Protein AF-A0A9X5C3S1-F1 (afdb_monomer_lite)

Foldseek 3Di:
DDDDDCPPDDPVNVLVVLVVVLVVVQVVCVVVVHDHDDDDPVCSVVVVVVVVVVVVVVVCCVVVDCPDPVSVVVVVVVVCCVVVVDPPVVVVVVCVVPPD

InterPro domains:
  IPR006479 Holin [PF04688] (13-72)
  IPR006479 Holin [TIGR01592] (17-77)

Organism: NCBI:txid2044587

Secondary structure (DSSP, 8-state):
------TT--HHHHHHHHHHHHHHHHHHHHHTTPPPPP--TTTHHHHHHHHHHHHHHHHHHHHHSTTSHHHHHHHHHHHHHHTTSS-HHHHHHHHHHH--

Structure (mmCIF, N/CA/C/O backbone):
data_AF-A0A9X5C3S1-F1
#
_entry.id   AF-A0A9X5C3S1-F1
#
loop_
_atom_site.group_PDB
_atom_site.id
_atom_site.type_symbol
_atom_site.label_atom_id
_atom_site.label_alt_id
_atom_site.label_comp_id
_atom_site.label_asym_id
_atom_site.label_entity_id
_atom_site.label_seq_id
_atom_site.pdbx_PDB_ins_code
_atom_site.Cartn_x
_atom_site.Cartn_y
_atom_site.Cartn_z
_atom_site.occupancy
_atom_site.B_iso_or_equiv
_atom_site.auth_seq_id
_atom_site.auth_comp_id
_atom_site.auth_asym_id
_atom_site.auth_atom_id
_atom_site.pdbx_PDB_model_num
ATOM 1 N N . MET A 1 1 ? 0.215 20.273 5.787 1.00 38.12 1 MET A N 1
ATOM 2 C CA . MET A 1 1 ? 0.507 19.563 4.521 1.00 38.12 1 MET A CA 1
ATOM 3 C C . MET A 1 1 ? 0.826 20.611 3.468 1.00 38.12 1 MET A C 1
ATOM 5 O O . MET A 1 1 ? -0.064 21.376 3.114 1.00 38.12 1 MET A O 1
ATOM 9 N N . ASN A 1 2 ? 2.091 20.719 3.049 1.00 39.31 2 ASN A N 1
ATOM 10 C CA . ASN A 1 2 ? 2.492 21.673 2.013 1.00 39.31 2 ASN A CA 1
ATOM 11 C C . ASN A 1 2 ? 1.830 21.289 0.686 1.00 39.31 2 ASN A C 1
ATOM 13 O O . ASN A 1 2 ? 1.947 20.150 0.237 1.00 39.31 2 ASN A O 1
ATOM 17 N N . LYS A 1 3 ? 1.097 22.231 0.087 1.00 48.25 3 LYS A N 1
ATOM 18 C CA . LYS A 1 3 ? 0.465 22.049 -1.220 1.00 48.25 3 LYS A CA 1
ATOM 19 C C . LYS A 1 3 ? 1.558 22.129 -2.283 1.00 48.25 3 LYS A C 1
ATOM 21 O O . LYS A 1 3 ? 2.117 23.200 -2.502 1.00 48.25 3 LYS A O 1
ATOM 26 N N . ILE A 1 4 ? 1.881 20.998 -2.904 1.00 62.34 4 ILE A N 1
ATOM 27 C CA . ILE A 1 4 ? 2.815 20.953 -4.032 1.00 62.34 4 ILE A CA 1
ATOM 28 C C . ILE A 1 4 ? 2.185 21.754 -5.178 1.00 62.34 4 ILE A C 1
ATOM 30 O O . ILE A 1 4 ? 1.064 21.469 -5.599 1.00 62.34 4 ILE A O 1
ATOM 34 N N . ASN A 1 5 ? 2.873 22.800 -5.634 1.00 61.34 5 ASN A N 1
ATOM 35 C CA . ASN A 1 5 ? 2.396 23.674 -6.699 1.00 61.34 5 ASN A CA 1
ATOM 36 C C . ASN A 1 5 ? 2.852 23.107 -8.049 1.00 61.34 5 ASN A C 1
ATOM 38 O O . ASN A 1 5 ? 4.038 23.126 -8.356 1.00 61.34 5 ASN A O 1
ATOM 42 N N . LEU A 1 6 ? 1.911 22.562 -8.823 1.00 65.25 6 LEU A N 1
ATOM 43 C CA . LEU A 1 6 ? 2.178 21.863 -10.088 1.00 65.25 6 LEU A CA 1
ATOM 44 C C . LEU A 1 6 ? 2.024 22.775 -11.323 1.00 65.25 6 LEU A C 1
ATOM 46 O O . LEU A 1 6 ? 2.067 22.294 -12.455 1.00 65.25 6 LEU A O 1
ATOM 50 N N . LYS A 1 7 ? 1.810 24.088 -11.141 1.00 48.22 7 LYS A N 1
ATOM 51 C CA . LYS A 1 7 ? 1.718 25.024 -12.272 1.00 48.22 7 LYS A CA 1
ATOM 52 C C . LYS A 1 7 ? 3.085 25.163 -12.950 1.00 48.22 7 LYS A C 1
ATOM 54 O O . LYS A 1 7 ? 4.034 25.610 -12.318 1.00 48.22 7 LYS A O 1
ATOM 59 N N . GLY A 1 8 ? 3.150 24.833 -14.242 1.00 62.88 8 GLY A N 1
ATOM 60 C CA . GLY A 1 8 ? 4.349 24.991 -15.078 1.00 62.88 8 GLY A CA 1
ATOM 61 C C . GLY A 1 8 ? 5.187 23.725 -15.270 1.00 62.88 8 GLY A C 1
ATOM 62 O O . GLY A 1 8 ? 6.252 23.799 -15.873 1.00 62.88 8 GLY A O 1
ATOM 63 N N . ILE A 1 9 ? 4.725 22.567 -14.788 1.00 68.50 9 ILE A N 1
ATOM 64 C CA . ILE A 1 9 ? 5.376 21.286 -15.073 1.00 68.50 9 ILE A CA 1
ATOM 65 C C . ILE A 1 9 ? 5.200 20.943 -16.560 1.00 68.50 9 ILE A C 1
ATOM 67 O O . ILE A 1 9 ? 4.075 20.805 -17.042 1.00 68.50 9 ILE A O 1
ATOM 71 N N . THR A 1 10 ? 6.316 20.814 -17.279 1.00 74.62 10 THR A N 1
ATOM 72 C CA . THR A 1 10 ? 6.345 20.366 -18.676 1.00 74.62 10 THR A CA 1
ATOM 73 C C . THR A 1 10 ? 6.269 18.844 -18.751 1.00 74.62 10 THR A C 1
ATOM 75 O O . THR A 1 10 ? 6.713 18.141 -17.839 1.00 74.62 10 THR A O 1
ATOM 78 N N . SER A 1 11 ? 5.733 18.313 -19.852 1.00 67.44 11 SER A N 1
ATOM 79 C CA . SER A 1 1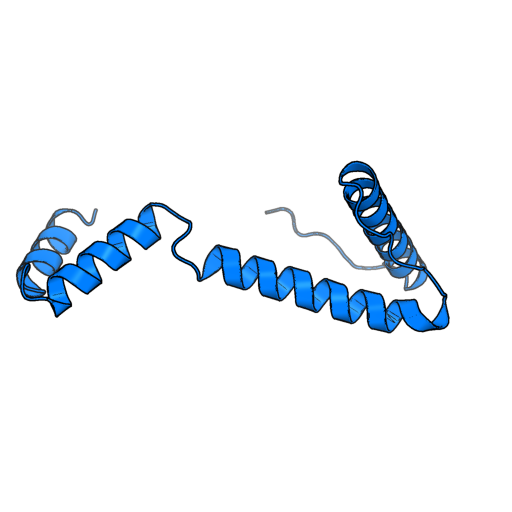1 ? 5.651 16.863 -20.074 1.00 67.44 11 SER A CA 1
ATOM 80 C C . SER A 1 11 ? 7.026 16.189 -20.014 1.00 67.44 11 SER A C 1
ATOM 82 O O . SER A 1 11 ? 7.145 15.096 -19.477 1.00 67.44 11 SER A O 1
ATOM 84 N N . GLU A 1 12 ? 8.078 16.870 -20.472 1.00 71.38 12 GLU A N 1
ATOM 85 C CA . GLU A 1 12 ? 9.464 16.391 -20.378 1.00 71.38 12 GLU A CA 1
ATOM 86 C C . GLU A 1 12 ? 9.942 16.248 -18.930 1.00 71.38 12 GLU A C 1
ATOM 88 O O . GLU A 1 12 ? 10.585 15.256 -18.593 1.00 71.38 12 GLU A O 1
ATOM 93 N N . ALA A 1 13 ? 9.591 17.192 -18.051 1.00 73.94 13 ALA A N 1
ATOM 94 C CA . ALA A 1 13 ? 9.957 17.116 -16.640 1.00 73.94 13 ALA A CA 1
ATOM 95 C C . ALA A 1 13 ? 9.268 15.931 -15.945 1.00 73.94 13 ALA A C 1
ATOM 97 O O . ALA A 1 13 ? 9.898 15.225 -15.159 1.00 73.94 13 ALA A O 1
ATOM 98 N N . VAL A 1 14 ? 7.996 15.672 -16.270 1.00 71.56 14 VAL A N 1
ATOM 99 C CA . VAL A 1 14 ? 7.265 14.502 -15.750 1.00 71.56 14 VAL A CA 1
ATOM 100 C C . VAL A 1 14 ? 7.899 13.208 -16.244 1.00 71.56 14 VAL A C 1
ATOM 102 O O . VAL A 1 14 ? 8.156 12.316 -15.435 1.00 71.56 14 VAL A O 1
ATOM 105 N N . SER A 1 15 ? 8.196 13.117 -17.541 1.00 69.44 15 SER A N 1
ATOM 106 C CA . SER A 1 15 ? 8.840 11.942 -18.132 1.00 69.44 15 SER A CA 1
ATOM 107 C C . SER A 1 15 ? 10.222 11.686 -17.529 1.00 69.44 15 SER A C 1
ATOM 109 O O . SER A 1 15 ? 10.522 10.553 -17.164 1.00 69.44 15 SER A O 1
ATOM 111 N N . GLY A 1 16 ? 11.039 12.725 -17.329 1.00 71.88 16 GLY A N 1
ATOM 112 C CA . GLY A 1 16 ? 12.359 12.599 -16.705 1.00 71.88 16 GLY A CA 1
ATOM 113 C C . GLY A 1 16 ? 12.295 12.128 -15.248 1.00 71.88 16 GLY A C 1
ATOM 114 O O . GLY A 1 16 ? 13.041 11.231 -14.853 1.00 71.88 16 GLY A O 1
ATOM 115 N N . ILE A 1 17 ? 11.360 12.669 -14.459 1.00 72.50 17 ILE A N 1
ATOM 116 C CA . ILE A 1 17 ? 11.114 12.220 -13.077 1.00 72.50 17 ILE A CA 1
ATOM 117 C C . ILE A 1 17 ? 10.638 10.763 -13.060 1.00 72.50 17 ILE A C 1
ATOM 119 O O . ILE A 1 17 ? 11.041 9.987 -12.192 1.00 72.50 17 ILE A O 1
ATOM 123 N N . PHE A 1 18 ? 9.809 10.376 -14.027 1.00 72.56 18 PHE A N 1
ATOM 124 C CA . PHE A 1 18 ? 9.317 9.013 -14.139 1.00 72.56 18 PHE A CA 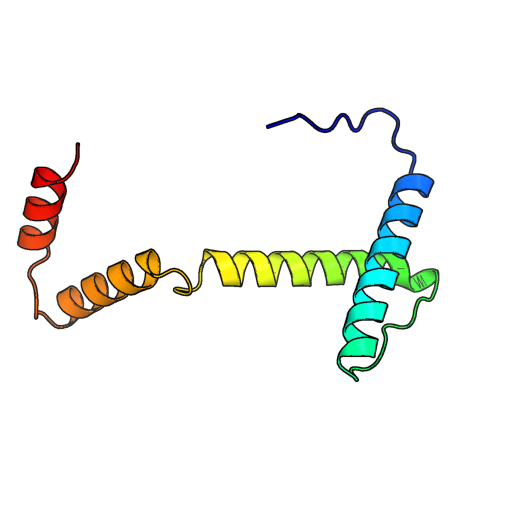1
ATOM 125 C C . PHE A 1 18 ? 10.433 8.017 -14.497 1.00 72.56 18 PHE A C 1
ATOM 127 O O . PHE A 1 18 ? 10.566 6.986 -13.838 1.00 72.56 18 PHE A O 1
ATOM 134 N N . ILE A 1 19 ? 11.287 8.347 -15.470 1.00 73.75 19 ILE A N 1
ATOM 135 C CA . ILE A 1 19 ? 12.461 7.537 -15.842 1.00 73.75 19 ILE A CA 1
ATOM 136 C C . ILE A 1 19 ? 13.399 7.368 -14.640 1.00 73.75 19 ILE A C 1
ATOM 138 O O . ILE A 1 19 ? 13.840 6.255 -14.349 1.00 73.75 19 ILE A O 1
ATOM 142 N N . LEU A 1 20 ? 13.656 8.448 -13.893 1.00 69.38 20 LEU A N 1
ATOM 143 C CA . LEU A 1 20 ? 14.476 8.404 -12.680 1.00 69.38 20 LEU A CA 1
ATOM 144 C C . LEU A 1 20 ? 13.880 7.466 -11.621 1.00 69.38 20 LEU A C 1
ATOM 146 O O . LEU A 1 20 ? 14.603 6.702 -10.983 1.00 69.38 20 LEU A O 1
ATOM 150 N N . PHE A 1 21 ? 12.560 7.489 -11.448 1.00 75.12 21 PHE A N 1
ATOM 151 C CA . PHE A 1 21 ? 11.875 6.610 -10.507 1.00 75.12 21 PHE A CA 1
ATOM 152 C C . PHE A 1 21 ? 11.989 5.128 -10.896 1.00 75.12 21 PHE A C 1
ATOM 154 O O . PHE A 1 21 ? 12.297 4.292 -10.043 1.00 75.12 21 PHE A O 1
ATOM 161 N N . VAL A 1 22 ? 11.823 4.801 -12.181 1.00 72.94 22 VAL A N 1
ATOM 162 C CA . VAL A 1 22 ? 12.020 3.433 -12.696 1.00 72.94 22 VAL A CA 1
ATOM 163 C C . VAL A 1 22 ? 13.471 2.982 -12.515 1.00 72.94 22 VAL A C 1
ATOM 165 O O . VAL A 1 22 ? 13.712 1.859 -12.074 1.00 72.94 22 VAL A O 1
ATOM 168 N N . ALA A 1 23 ? 14.444 3.862 -12.769 1.00 73.00 23 ALA A N 1
ATOM 169 C CA . ALA A 1 23 ? 15.860 3.566 -12.560 1.00 73.00 23 ALA A CA 1
ATOM 170 C C . ALA A 1 23 ? 16.181 3.236 -11.089 1.00 73.00 23 ALA A C 1
ATOM 172 O O . ALA A 1 23 ? 16.934 2.300 -10.818 1.00 73.00 23 ALA A O 1
ATOM 173 N N . LEU A 1 24 ? 15.569 3.943 -10.133 1.00 68.94 24 LEU A N 1
ATOM 174 C CA . LEU A 1 24 ? 15.722 3.658 -8.701 1.00 68.94 24 LEU A CA 1
ATOM 175 C C . LEU A 1 24 ? 15.108 2.308 -8.302 1.00 68.94 24 LEU A C 1
ATOM 177 O O . LEU A 1 24 ? 15.703 1.573 -7.514 1.00 68.94 24 LEU A O 1
ATOM 181 N N . ILE A 1 25 ? 13.954 1.942 -8.867 1.00 76.06 25 ILE A N 1
ATOM 182 C CA . ILE A 1 25 ? 13.354 0.614 -8.655 1.00 76.06 25 ILE A CA 1
ATOM 183 C C . ILE A 1 25 ? 14.254 -0.475 -9.236 1.00 76.06 25 ILE A C 1
ATOM 185 O O . ILE A 1 25 ? 14.522 -1.469 -8.564 1.00 76.06 25 ILE A O 1
ATOM 189 N N . ASN A 1 26 ? 14.786 -0.261 -10.437 1.00 76.62 26 ASN A N 1
ATOM 190 C CA . ASN A 1 26 ? 15.755 -1.160 -11.051 1.00 76.62 26 ASN A CA 1
ATOM 191 C C . ASN A 1 26 ? 17.028 -1.301 -10.204 1.00 76.62 26 ASN A C 1
ATOM 193 O O . ASN A 1 26 ? 17.572 -2.399 -10.131 1.00 76.62 26 ASN A O 1
ATOM 197 N N . ALA A 1 27 ? 17.488 -0.242 -9.533 1.00 66.44 27 ALA A N 1
ATOM 198 C CA . ALA A 1 27 ? 18.611 -0.322 -8.598 1.00 66.44 27 ALA A CA 1
ATOM 199 C C . ALA A 1 27 ? 18.275 -1.193 -7.374 1.00 66.44 27 ALA A C 1
ATOM 201 O O . ALA A 1 27 ? 19.077 -2.039 -6.983 1.00 66.44 27 ALA A O 1
ATOM 202 N N . MET A 1 28 ? 17.069 -1.060 -6.813 1.00 62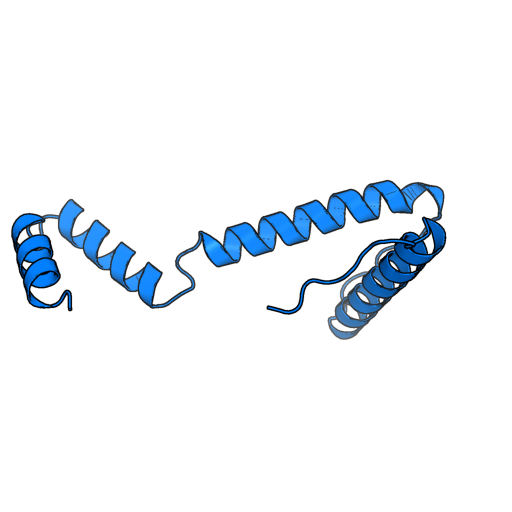.09 28 MET A N 1
ATOM 203 C CA . MET A 1 28 ? 16.618 -1.923 -5.714 1.00 62.09 28 MET A CA 1
ATOM 204 C C . MET A 1 28 ? 16.474 -3.388 -6.146 1.00 62.09 28 MET A C 1
ATOM 206 O O . MET A 1 28 ? 16.929 -4.278 -5.435 1.00 62.09 28 MET A O 1
ATOM 210 N N . LEU A 1 29 ? 15.876 -3.655 -7.310 1.00 68.88 29 LEU A N 1
ATOM 211 C CA . LEU A 1 29 ? 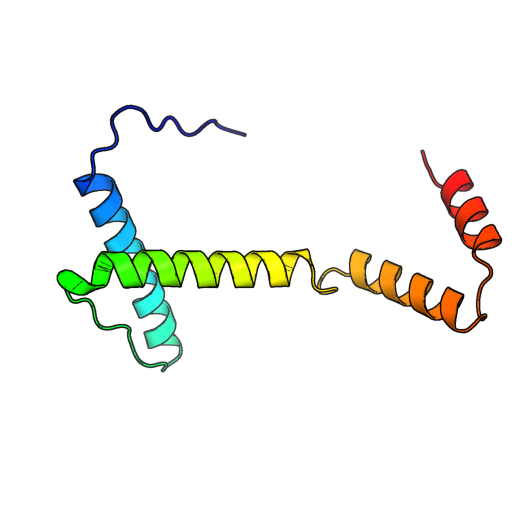15.723 -5.014 -7.840 1.00 68.88 29 LEU A CA 1
ATOM 212 C C . LEU A 1 29 ? 17.083 -5.668 -8.118 1.00 68.88 29 LEU A C 1
ATOM 214 O O . LEU A 1 29 ? 17.276 -6.824 -7.746 1.00 68.88 29 LEU A O 1
ATOM 218 N N . GLN A 1 30 ? 18.047 -4.914 -8.659 1.00 66.88 30 GLN A N 1
ATOM 219 C CA . GLN A 1 30 ? 19.433 -5.368 -8.829 1.00 66.88 30 GLN A CA 1
ATOM 220 C C . GLN A 1 30 ? 20.086 -5.732 -7.495 1.00 66.88 30 GLN A C 1
ATOM 222 O O . GLN A 1 30 ? 20.706 -6.788 -7.389 1.00 66.88 30 GLN A O 1
ATOM 227 N N . MET A 1 31 ? 19.908 -4.904 -6.460 1.00 53.28 31 MET A N 1
ATOM 228 C CA . MET A 1 31 ? 20.409 -5.205 -5.113 1.00 53.28 31 MET A CA 1
ATOM 229 C C . MET A 1 31 ? 19.772 -6.468 -4.514 1.00 53.28 31 MET A C 1
ATOM 231 O O . MET A 1 31 ? 20.398 -7.140 -3.699 1.00 53.28 31 MET A O 1
ATOM 235 N N . LEU A 1 32 ? 18.548 -6.802 -4.927 1.00 66.56 32 LEU A N 1
ATOM 236 C CA . LEU A 1 32 ? 17.818 -8.001 -4.512 1.00 66.56 32 LEU A CA 1
ATOM 237 C C . LEU A 1 32 ? 18.063 -9.220 -5.425 1.00 66.56 32 LEU A C 1
ATOM 239 O O . LEU A 1 32 ? 17.503 -10.283 -5.166 1.00 66.56 32 LEU A O 1
ATOM 243 N N . GLY A 1 33 ? 18.883 -9.091 -6.477 1.00 57.56 33 GLY A N 1
ATOM 244 C CA . GLY A 1 33 ? 19.163 -10.166 -7.438 1.00 57.56 33 GLY A CA 1
ATOM 245 C C . GLY A 1 33 ? 17.986 -10.518 -8.358 1.00 57.56 33 GLY A C 1
ATOM 246 O O . GLY A 1 33 ? 17.945 -11.613 -8.915 1.00 57.56 33 GLY A O 1
ATOM 247 N N . ILE A 1 34 ? 17.013 -9.614 -8.498 1.00 62.31 34 ILE A N 1
ATOM 248 C CA . ILE A 1 34 ? 15.804 -9.788 -9.310 1.00 62.31 34 ILE A CA 1
ATOM 249 C C . ILE A 1 34 ? 16.030 -9.141 -10.686 1.00 62.31 34 ILE A C 1
ATOM 251 O O . ILE A 1 34 ? 16.656 -8.086 -10.784 1.00 62.31 34 ILE A O 1
ATOM 255 N N . ASN A 1 35 ? 15.515 -9.766 -11.752 1.00 63.38 35 ASN A N 1
ATOM 256 C CA . ASN A 1 35 ? 15.652 -9.263 -13.123 1.00 63.38 35 ASN A CA 1
ATOM 257 C C . ASN A 1 35 ? 15.146 -7.818 -13.275 1.00 63.38 35 ASN A C 1
ATOM 259 O O . ASN A 1 35 ? 14.106 -7.431 -12.741 1.00 63.38 35 ASN A O 1
ATOM 263 N N . ILE A 1 36 ? 15.915 -7.046 -14.037 1.00 63.59 36 ILE A N 1
ATOM 264 C CA . ILE A 1 36 ? 15.788 -5.602 -14.227 1.00 63.59 36 ILE A CA 1
ATOM 265 C C . ILE A 1 36 ? 14.731 -5.318 -15.300 1.00 63.59 36 ILE A C 1
ATOM 267 O O . ILE A 1 36 ? 14.655 -6.046 -16.290 1.00 63.59 36 ILE A O 1
ATOM 271 N N . LEU A 1 37 ? 13.936 -4.259 -15.134 1.00 66.38 37 LEU A N 1
ATOM 272 C CA . LEU A 1 37 ? 12.958 -3.853 -16.145 1.00 66.38 37 LEU A CA 1
ATOM 273 C C . LEU A 1 37 ? 13.676 -3.238 -17.365 1.00 66.38 37 LEU A C 1
ATOM 275 O O . LEU A 1 37 ? 14.452 -2.294 -17.167 1.00 66.38 37 LEU A O 1
ATOM 279 N N . PRO A 1 38 ? 13.424 -3.719 -18.599 1.00 60.28 38 PRO A N 1
ATOM 280 C CA . PRO A 1 38 ? 13.920 -3.080 -19.815 1.00 60.28 38 PRO A CA 1
ATOM 281 C C . PRO A 1 38 ? 13.204 -1.738 -20.034 1.00 60.28 38 PRO A C 1
ATOM 283 O O . PRO A 1 38 ? 12.004 -1.622 -19.796 1.00 60.28 38 PRO A O 1
ATOM 286 N N . ILE A 1 39 ? 13.948 -0.708 -20.445 1.00 60.03 39 ILE A N 1
ATOM 287 C CA . ILE A 1 39 ? 13.411 0.629 -20.733 1.00 60.03 39 ILE A CA 1
ATOM 288 C C . ILE A 1 39 ? 13.540 0.863 -22.242 1.00 60.03 39 ILE A C 1
ATOM 290 O O . ILE A 1 39 ? 14.607 1.248 -22.711 1.00 60.03 39 ILE A O 1
ATOM 294 N N . GLU A 1 40 ? 12.467 0.608 -22.993 1.00 59.41 40 GLU A N 1
ATOM 295 C CA . GLU A 1 40 ? 12.310 1.045 -24.387 1.00 59.41 40 GLU A CA 1
A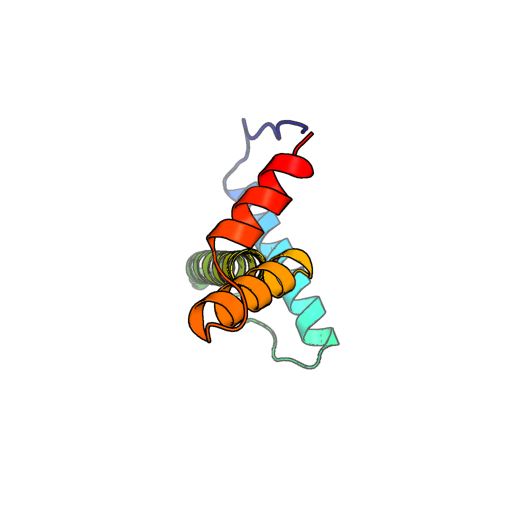TOM 296 C C . GLU A 1 40 ? 11.305 2.208 -24.463 1.00 59.41 40 GLU A C 1
ATOM 298 O O . GLU A 1 40 ? 10.260 2.183 -23.808 1.00 59.41 40 GLU A O 1
ATOM 303 N N . ASP A 1 41 ? 11.600 3.233 -25.274 1.00 55.88 41 ASP A N 1
ATOM 304 C CA . ASP A 1 41 ? 10.831 4.491 -25.333 1.00 55.88 41 ASP A CA 1
ATOM 305 C C . ASP A 1 41 ? 9.348 4.303 -25.707 1.00 55.88 41 ASP A C 1
ATOM 307 O O . ASP A 1 41 ? 8.481 5.047 -25.242 1.00 55.88 41 ASP A O 1
ATOM 311 N N . ALA A 1 42 ? 9.032 3.277 -26.505 1.00 59.56 42 ALA A N 1
ATOM 312 C CA . ALA A 1 42 ? 7.661 2.945 -26.895 1.00 59.56 42 ALA A CA 1
ATOM 313 C C . ALA A 1 42 ? 6.838 2.329 -25.746 1.00 59.56 42 ALA A C 1
ATOM 315 O O . ALA A 1 42 ? 5.607 2.387 -25.759 1.00 59.56 42 ALA A O 1
ATOM 316 N N . GLU A 1 43 ? 7.500 1.779 -24.728 1.00 59.69 43 GLU A N 1
ATOM 317 C CA . GLU A 1 43 ? 6.861 1.059 -23.625 1.00 59.69 43 GLU A CA 1
ATOM 318 C C . GLU A 1 43 ? 6.702 1.915 -22.365 1.00 59.69 43 GLU A C 1
ATOM 320 O O . GLU A 1 43 ? 6.002 1.513 -21.434 1.00 59.69 43 GLU A O 1
ATOM 325 N N . ILE A 1 44 ? 7.270 3.127 -22.335 1.00 63.28 44 ILE A N 1
ATOM 326 C CA . ILE A 1 44 ? 7.255 4.002 -21.152 1.00 63.28 44 ILE A CA 1
ATOM 327 C C . ILE A 1 44 ? 5.826 4.218 -20.643 1.00 63.28 44 ILE A C 1
ATOM 329 O O . ILE A 1 44 ? 5.579 4.079 -19.450 1.00 63.28 44 ILE A O 1
ATOM 333 N N . SER A 1 45 ? 4.853 4.488 -21.519 1.00 57.78 45 SER A N 1
ATOM 334 C CA . SER A 1 45 ? 3.454 4.696 -21.103 1.00 57.78 45 SER A CA 1
ATOM 335 C C . SER A 1 45 ? 2.826 3.448 -20.458 1.00 57.78 45 SER A C 1
ATOM 337 O O . SER A 1 45 ? 2.099 3.549 -19.461 1.00 57.78 45 SER A O 1
ATOM 339 N N . ALA A 1 46 ? 3.145 2.261 -20.983 1.00 64.81 46 ALA A N 1
ATOM 340 C CA . ALA A 1 46 ? 2.687 0.989 -20.433 1.00 64.81 46 ALA A CA 1
ATOM 341 C C . ALA A 1 46 ? 3.365 0.688 -19.088 1.00 64.81 46 ALA A C 1
ATOM 343 O O . ALA A 1 46 ? 2.696 0.262 -18.141 1.00 64.81 46 ALA A O 1
ATOM 344 N N . ILE A 1 47 ? 4.659 0.995 -18.965 1.00 64.94 47 ILE A N 1
ATOM 345 C CA . ILE A 1 47 ? 5.420 0.882 -17.718 1.00 64.94 47 ILE A CA 1
ATOM 346 C C . ILE A 1 47 ? 4.842 1.832 -16.663 1.00 64.94 47 ILE A C 1
ATOM 348 O O . ILE A 1 47 ? 4.536 1.374 -15.566 1.00 64.94 47 ILE A O 1
ATOM 352 N N . VAL A 1 48 ? 4.585 3.108 -16.985 1.00 62.97 48 VAL A N 1
ATOM 353 C CA . VAL A 1 48 ? 3.923 4.081 -16.084 1.00 62.97 48 VAL A CA 1
ATOM 354 C C . VAL A 1 48 ? 2.601 3.550 -15.566 1.00 62.97 48 VAL A C 1
ATOM 356 O O . VAL A 1 48 ? 2.364 3.541 -14.356 1.00 62.97 48 VAL A O 1
ATOM 359 N N . SER A 1 49 ? 1.751 3.087 -16.475 1.00 66.50 49 SER A N 1
ATOM 360 C CA . SER A 1 49 ? 0.417 2.597 -16.137 1.00 66.50 49 SER A CA 1
ATOM 361 C C . SER A 1 49 ? 0.492 1.360 -15.242 1.00 66.50 49 SER A C 1
ATOM 363 O O . SER A 1 49 ? -0.214 1.273 -14.237 1.00 66.50 49 SER A O 1
ATOM 365 N N . THR A 1 50 ? 1.401 0.435 -15.552 1.00 65.94 50 THR A N 1
ATOM 366 C CA . THR A 1 50 ? 1.629 -0.782 -14.762 1.00 65.94 50 THR A CA 1
ATOM 367 C C . THR A 1 50 ? 2.175 -0.449 -13.381 1.00 65.94 50 THR A C 1
ATOM 369 O O . THR A 1 50 ? 1.726 -1.003 -12.382 1.00 65.94 50 THR A O 1
ATOM 372 N N . LEU A 1 51 ? 3.101 0.499 -13.292 1.00 68.81 51 LEU A N 1
ATOM 373 C CA . LEU A 1 51 ? 3.733 0.885 -12.039 1.00 68.81 51 LEU A CA 1
ATOM 374 C C . LEU A 1 51 ? 2.752 1.646 -11.137 1.00 68.81 51 LEU A C 1
ATOM 376 O O . LEU A 1 51 ? 2.688 1.386 -9.937 1.00 68.81 51 LEU A O 1
ATOM 380 N N . PHE A 1 52 ? 1.895 2.490 -11.719 1.00 71.88 52 PHE A N 1
ATOM 381 C CA . PHE A 1 52 ? 0.750 3.081 -1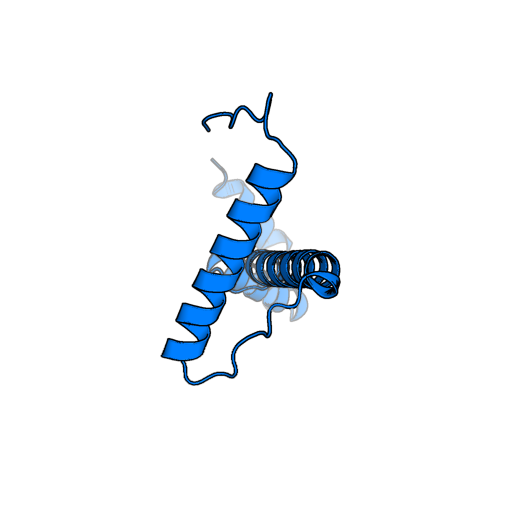1.026 1.00 71.88 52 PHE A CA 1
ATOM 382 C C . PHE A 1 52 ? -0.223 2.012 -10.509 1.00 71.88 52 PHE A C 1
ATOM 384 O O . PHE A 1 52 ? -0.684 2.096 -9.367 1.00 71.88 52 PHE A O 1
ATOM 391 N N . LEU A 1 53 ? -0.499 0.979 -11.309 1.00 72.38 53 LEU A N 1
ATOM 392 C CA . LEU A 1 53 ? -1.351 -0.140 -10.911 1.00 72.38 53 LEU A CA 1
ATOM 393 C C . LEU A 1 53 ? -0.738 -0.924 -9.740 1.00 72.38 53 LEU A C 1
ATOM 395 O O . LEU A 1 53 ? -1.426 -1.179 -8.754 1.00 72.38 53 LEU A O 1
ATOM 399 N N . VAL A 1 54 ? 0.557 -1.249 -9.811 1.00 71.44 54 VAL A N 1
ATOM 400 C CA . VAL A 1 54 ? 1.300 -1.955 -8.754 1.00 71.44 54 VAL A CA 1
ATOM 401 C C . VAL A 1 54 ? 1.320 -1.134 -7.469 1.00 71.44 54 VAL A C 1
ATOM 403 O O . VAL A 1 54 ? 0.994 -1.664 -6.409 1.00 71.44 54 VAL A O 1
ATOM 406 N N . LEU A 1 55 ? 1.630 0.162 -7.540 1.00 73.50 55 LEU A N 1
ATOM 407 C CA . LEU A 1 55 ? 1.622 1.040 -6.367 1.00 73.50 55 LEU A CA 1
ATOM 408 C C . LEU A 1 55 ? 0.225 1.161 -5.758 1.00 73.50 55 LEU A C 1
ATOM 410 O O . LEU A 1 55 ? 0.087 1.102 -4.539 1.00 73.50 55 LEU A O 1
ATOM 414 N N . THR A 1 56 ? -0.815 1.272 -6.585 1.00 73.25 56 THR A N 1
ATOM 415 C CA . THR A 1 56 ? -2.207 1.315 -6.118 1.00 73.25 56 THR A CA 1
ATOM 416 C C . THR A 1 56 ? -2.608 -0.009 -5.474 1.00 73.25 56 THR A C 1
ATOM 418 O O . THR A 1 56 ? -3.231 -0.011 -4.415 1.00 73.25 56 THR A O 1
ATOM 421 N N . ALA A 1 57 ? -2.212 -1.141 -6.056 1.00 69.81 57 ALA A N 1
ATOM 422 C CA . ALA A 1 57 ? -2.467 -2.465 -5.504 1.00 69.81 57 ALA A CA 1
ATOM 423 C C . ALA A 1 57 ? -1.728 -2.679 -4.175 1.00 69.81 57 ALA A C 1
ATOM 425 O O . ALA A 1 57 ? -2.332 -3.165 -3.219 1.00 69.81 57 ALA A O 1
ATOM 426 N N . LEU A 1 58 ? -0.459 -2.270 -4.075 1.00 70.44 58 LEU A N 1
ATOM 427 C CA . LEU A 1 58 ? 0.325 -2.320 -2.839 1.00 70.44 58 LEU A CA 1
ATOM 428 C C . LEU A 1 58 ? -0.252 -1.390 -1.771 1.00 70.44 58 LEU A C 1
ATOM 430 O O . LEU A 1 58 ? -0.423 -1.816 -0.633 1.00 70.44 58 LEU A O 1
ATOM 434 N N . TRP A 1 59 ? -0.617 -0.161 -2.135 1.00 69.44 59 TRP A N 1
ATOM 435 C CA . TRP A 1 59 ? -1.265 0.794 -1.237 1.00 69.44 59 TRP A CA 1
ATOM 436 C C . TRP A 1 59 ? -2.596 0.257 -0.712 1.00 69.44 59 TRP A C 1
ATOM 438 O O . TRP A 1 59 ? -2.857 0.292 0.489 1.00 69.44 59 TRP A O 1
ATOM 448 N N . ASN A 1 60 ? -3.429 -0.284 -1.601 1.00 69.56 60 ASN A N 1
ATOM 449 C CA . ASN A 1 60 ? -4.713 -0.868 -1.237 1.00 69.56 60 ASN A CA 1
ATOM 450 C C . ASN A 1 60 ? -4.522 -2.121 -0.373 1.00 69.56 60 ASN A C 1
ATOM 452 O O . ASN A 1 60 ? -5.225 -2.302 0.612 1.00 69.56 60 ASN A O 1
ATOM 456 N N . THR A 1 61 ? -3.518 -2.947 -0.673 1.00 65.88 61 THR A N 1
ATOM 457 C CA . THR A 1 61 ? -3.162 -4.115 0.144 1.00 65.88 61 THR A CA 1
ATOM 458 C C . THR A 1 61 ? -2.680 -3.690 1.527 1.00 65.88 61 THR A C 1
ATOM 460 O O . THR A 1 61 ? -3.127 -4.252 2.519 1.00 65.88 61 THR A O 1
ATOM 463 N N . TRP A 1 62 ? -1.817 -2.678 1.619 1.00 63.56 62 TRP A N 1
ATOM 464 C CA . TRP A 1 62 ? -1.317 -2.157 2.889 1.00 63.56 62 TRP A CA 1
ATOM 465 C C . TRP A 1 62 ? -2.423 -1.516 3.739 1.00 63.56 62 TRP A C 1
ATOM 467 O O . TRP A 1 62 ? -2.453 -1.715 4.951 1.00 63.56 62 TRP A O 1
ATOM 477 N N . LYS A 1 63 ? -3.361 -0.797 3.111 1.00 63.72 63 LYS A N 1
ATOM 478 C CA . LYS A 1 63 ? -4.466 -0.115 3.799 1.00 63.72 63 LYS A CA 1
ATOM 479 C C . LYS A 1 63 ? -5.640 -1.039 4.155 1.00 63.72 63 LYS A C 1
ATOM 481 O O . LYS A 1 63 ? -6.255 -0.836 5.198 1.00 63.72 63 LYS A O 1
ATOM 486 N N . ASN A 1 64 ? -5.952 -2.030 3.314 1.00 60.06 64 ASN A N 1
ATOM 487 C CA . ASN A 1 64 ? -7.131 -2.893 3.473 1.00 60.06 64 ASN A CA 1
ATOM 488 C C . ASN A 1 64 ? -6.825 -4.315 3.964 1.00 60.06 64 ASN A C 1
ATOM 490 O O . ASN A 1 64 ? -7.765 -5.032 4.302 1.00 60.06 64 ASN A O 1
ATOM 494 N N . ARG A 1 65 ? -5.563 -4.766 4.027 1.00 58.25 65 ARG A N 1
ATOM 495 C CA . ARG A 1 65 ? -5.235 -5.982 4.790 1.00 58.25 65 ARG A CA 1
ATOM 496 C C . ARG A 1 65 ? -4.962 -5.620 6.242 1.00 58.25 65 ARG A C 1
ATOM 498 O O . ARG A 1 65 ? -4.363 -4.587 6.523 1.00 58.25 65 ARG A O 1
ATOM 505 N N . ASN A 1 66 ? -5.347 -6.519 7.150 1.00 58.09 66 ASN A N 1
ATOM 506 C CA . ASN A 1 66 ? -5.108 -6.454 8.596 1.00 58.09 66 ASN A CA 1
ATOM 507 C C . ASN A 1 66 ? -3.606 -6.548 8.960 1.00 58.09 66 ASN A C 1
ATOM 509 O O . ASN A 1 66 ? -3.190 -7.397 9.742 1.00 58.09 66 ASN A O 1
ATOM 513 N N . LEU A 1 67 ? -2.757 -5.717 8.360 1.00 57.00 67 LEU A N 1
ATOM 514 C CA . LEU A 1 67 ? -1.327 -5.640 8.650 1.00 57.00 67 LEU A CA 1
ATOM 515 C C . LEU A 1 67 ? -1.060 -4.744 9.858 1.00 57.00 67 LEU A C 1
ATOM 517 O O . LEU A 1 67 ? -0.095 -4.962 10.582 1.00 57.00 67 LEU A O 1
ATOM 521 N N . SER A 1 68 ? -1.930 -3.759 10.102 1.00 68.31 68 SER A N 1
ATOM 522 C CA . SER A 1 68 ? -1.853 -2.936 11.306 1.00 68.31 68 SER A CA 1
ATOM 523 C C . SER A 1 68 ? -2.405 -3.691 12.519 1.00 68.31 68 SER A C 1
ATOM 525 O O . SER A 1 68 ? -3.410 -4.400 12.415 1.00 68.31 68 SER A O 1
ATOM 527 N N . SER A 1 69 ? -1.792 -3.496 13.691 1.00 72.62 69 SER A N 1
ATOM 528 C CA . SER A 1 69 ? -2.254 -4.111 14.944 1.00 72.62 69 SER A CA 1
ATOM 529 C C . SER A 1 69 ? -3.696 -3.726 15.288 1.00 72.62 69 SER A C 1
ATOM 531 O O . SER A 1 69 ? -4.449 -4.552 15.792 1.00 72.62 69 SER A O 1
ATOM 533 N N . ALA A 1 70 ? -4.119 -2.498 14.962 1.00 78.00 70 ALA A N 1
ATOM 534 C CA . ALA A 1 70 ? -5.496 -2.051 15.176 1.00 78.00 70 ALA A CA 1
ATOM 535 C C . ALA A 1 70 ? -6.499 -2.853 14.329 1.00 78.00 70 ALA A C 1
ATOM 537 O O . ALA A 1 70 ? -7.543 -3.271 14.826 1.00 78.00 70 ALA A O 1
ATOM 538 N N . SER A 1 71 ? -6.160 -3.112 13.065 1.00 72.06 71 SER A N 1
ATOM 539 C CA . SER A 1 71 ? -6.990 -3.904 12.154 1.00 72.06 71 SER A CA 1
ATOM 540 C C . SER A 1 71 ? -7.059 -5.375 12.577 1.00 72.06 71 SER A C 1
ATOM 542 O O . SER A 1 71 ? -8.120 -5.984 12.497 1.00 72.06 71 SER A O 1
ATOM 544 N N . GLN A 1 72 ? -5.957 -5.936 13.089 1.00 81.38 72 GLN A N 1
ATOM 545 C CA . GLN A 1 72 ? -5.936 -7.297 13.647 1.00 81.38 72 GLN A CA 1
ATOM 546 C C . GLN A 1 72 ? -6.836 -7.419 14.880 1.00 81.38 72 GLN A C 1
ATOM 548 O O . GLN A 1 72 ? -7.619 -8.358 14.973 1.00 81.38 72 GLN A O 1
ATOM 553 N N . ILE A 1 73 ? -6.785 -6.446 15.795 1.00 83.62 73 ILE A N 1
ATOM 554 C CA . ILE A 1 73 ? -7.663 -6.422 16.974 1.00 83.62 73 ILE A CA 1
ATOM 555 C C . ILE A 1 73 ? -9.133 -6.311 16.550 1.00 83.62 73 ILE A C 1
ATOM 557 O O . ILE A 1 73 ? -9.969 -7.057 17.055 1.00 83.62 73 ILE A O 1
ATOM 561 N N . ALA A 1 74 ? -9.456 -5.433 15.596 1.00 83.19 74 ALA A N 1
ATOM 562 C CA . ALA A 1 74 ? -10.820 -5.303 15.079 1.00 83.19 74 ALA A CA 1
ATOM 563 C C . ALA A 1 74 ? -11.326 -6.602 14.422 1.00 83.19 74 ALA A C 1
ATOM 565 O O . ALA A 1 74 ? -12.489 -6.974 14.601 1.00 83.19 74 ALA A O 1
ATOM 566 N N . GLN A 1 75 ? -10.451 -7.314 13.706 1.00 84.56 75 GLN A N 1
ATOM 567 C CA . GLN A 1 75 ? -10.769 -8.612 13.119 1.00 84.56 75 GLN A CA 1
ATOM 568 C C . GLN A 1 75 ? -11.037 -9.667 14.196 1.00 84.56 75 GLN A C 1
ATOM 570 O O . GLN A 1 75 ? -12.075 -10.317 14.142 1.00 84.56 75 GLN A O 1
ATOM 575 N N . ASN A 1 76 ? -10.181 -9.762 15.217 1.00 85.75 76 ASN A N 1
ATOM 576 C CA . ASN A 1 76 ? -10.367 -10.696 16.331 1.00 85.75 76 ASN A CA 1
ATOM 577 C C . ASN A 1 76 ? -11.689 -10.447 17.072 1.00 85.75 76 ASN A C 1
ATOM 579 O O . ASN A 1 76 ? -12.395 -11.394 17.401 1.00 85.75 76 ASN A O 1
ATOM 583 N N . ILE A 1 77 ? -12.060 -9.180 17.293 1.00 87.69 77 ILE A N 1
ATOM 584 C CA . ILE A 1 77 ? -13.359 -8.820 17.885 1.00 87.69 77 ILE A CA 1
ATOM 585 C C . ILE A 1 77 ? -14.506 -9.266 16.968 1.00 87.69 77 ILE A C 1
ATOM 587 O O . ILE A 1 77 ? -15.486 -9.838 17.435 1.00 87.69 77 ILE A O 1
ATOM 591 N N . THR A 1 78 ? -14.387 -9.030 15.659 1.00 88.50 78 THR A N 1
ATOM 592 C CA . THR A 1 78 ? -15.409 -9.431 14.679 1.00 88.50 78 THR A CA 1
ATOM 593 C C . THR A 1 78 ? -15.595 -10.948 14.646 1.00 88.50 78 THR A C 1
ATOM 595 O O . THR A 1 78 ? -16.727 -11.428 14.596 1.00 88.50 78 THR A O 1
ATOM 598 N N . ASP A 1 79 ? -14.500 -11.701 14.690 1.00 91.38 79 ASP A N 1
ATOM 599 C CA . ASP A 1 79 ? -14.526 -13.161 14.656 1.00 91.38 79 ASP A CA 1
ATOM 600 C C . ASP A 1 79 ? -15.076 -13.735 15.973 1.00 91.38 79 ASP A C 1
ATOM 602 O O . ASP A 1 79 ? -15.937 -14.612 15.936 1.00 91.38 79 ASP A O 1
ATOM 606 N N . ALA A 1 80 ? -14.712 -13.163 17.125 1.00 89.50 80 ALA A N 1
ATOM 607 C CA . ALA A 1 80 ? -15.277 -13.537 18.424 1.00 89.50 80 ALA A CA 1
ATOM 608 C C . ALA A 1 80 ? -16.796 -13.270 18.512 1.00 89.50 80 ALA A C 1
ATOM 610 O O . ALA A 1 80 ? -17.529 -14.078 19.085 1.00 89.50 80 ALA A O 1
ATOM 611 N N . ILE A 1 81 ? -17.296 -12.182 17.904 1.00 90.25 81 ILE A N 1
ATOM 612 C CA . ILE A 1 81 ? -18.746 -11.924 17.800 1.00 90.25 81 ILE A CA 1
ATOM 613 C C . ILE A 1 81 ? -19.422 -13.004 16.946 1.00 90.25 81 ILE A C 1
ATOM 615 O O . ILE A 1 81 ? -20.456 -13.543 17.338 1.00 90.25 81 ILE A O 1
ATOM 619 N N . LYS A 1 82 ? -18.847 -13.342 15.784 1.00 89.56 82 LYS A N 1
ATOM 620 C CA . LYS A 1 82 ? -19.408 -14.362 14.877 1.00 89.56 82 LYS A CA 1
ATOM 621 C C . LYS A 1 82 ? -19.424 -15.758 15.495 1.00 89.56 82 LYS A C 1
ATOM 623 O O . LYS A 1 82 ? -20.373 -16.501 15.266 1.00 89.56 82 LYS A O 1
ATOM 628 N N . ASN A 1 83 ? -18.403 -16.089 16.279 1.00 91.31 83 ASN A N 1
ATOM 629 C CA . ASN A 1 83 ? -18.307 -17.358 16.998 1.00 91.31 83 ASN A CA 1
ATOM 630 C C . ASN A 1 83 ? -19.210 -17.409 18.242 1.00 91.31 83 ASN A C 1
ATOM 632 O O . ASN A 1 83 ? -19.350 -18.467 18.849 1.00 91.31 83 ASN A O 1
ATOM 636 N N . GLY A 1 84 ? -19.828 -16.286 18.628 1.00 87.38 84 GLY A N 1
ATOM 637 C CA . GLY A 1 84 ? -20.678 -16.194 19.816 1.00 87.38 84 GLY A CA 1
ATOM 638 C C . GLY A 1 84 ? -19.905 -16.177 21.137 1.00 87.38 84 GLY A C 1
ATOM 639 O O . GLY A 1 84 ? -20.506 -16.365 22.191 1.00 87.38 84 GLY A O 1
ATOM 640 N N . GLU A 1 85 ? -18.591 -15.947 21.099 1.00 88.88 85 GLU A N 1
ATOM 641 C CA . GLU A 1 85 ? -17.736 -15.842 22.289 1.00 88.88 85 GLU A CA 1
ATOM 642 C C . GLU A 1 85 ? -17.983 -14.530 23.046 1.00 88.88 85 GLU A C 1
ATOM 644 O O . GLU A 1 85 ? -17.859 -14.478 24.270 1.00 88.88 85 GLU A O 1
ATOM 649 N N . ILE A 1 86 ? -18.357 -13.471 22.321 1.00 87.81 86 ILE A N 1
ATOM 650 C CA . ILE A 1 86 ? -18.706 -12.161 22.878 1.00 87.81 86 ILE A CA 1
ATOM 651 C C . ILE A 1 86 ? -19.992 -11.628 22.244 1.00 87.81 86 ILE A C 1
ATOM 653 O O . ILE A 1 86 ? -20.235 -11.793 21.049 1.00 87.81 86 ILE A O 1
ATOM 657 N N . LEU A 1 87 ? -20.819 -10.945 23.037 1.00 88.12 87 LEU A N 1
ATOM 658 C CA . LEU A 1 87 ? -22.022 -10.292 22.530 1.00 88.12 87 LEU A CA 1
ATOM 659 C C . LEU A 1 87 ? -21.675 -8.914 21.966 1.00 88.12 87 LEU A C 1
ATOM 661 O O . LEU A 1 87 ? -20.988 -8.113 22.600 1.00 88.12 87 LEU A O 1
ATOM 665 N N . GLU A 1 88 ? -22.244 -8.589 20.806 1.00 89.38 88 GLU A N 1
ATOM 666 C CA . GLU A 1 88 ? -22.076 -7.278 20.168 1.00 89.38 88 GLU A CA 1
ATOM 667 C C . GLU A 1 88 ? -22.474 -6.119 21.101 1.00 89.38 88 GLU A C 1
ATOM 669 O O . GLU A 1 88 ? -21.849 -5.056 21.083 1.00 89.38 88 GLU A O 1
ATOM 674 N N . LYS A 1 89 ? -23.493 -6.327 21.950 1.00 88.25 89 LYS A N 1
ATOM 675 C CA . LYS A 1 89 ? -23.961 -5.315 22.909 1.00 88.25 89 LYS A CA 1
ATOM 676 C C . LYS A 1 89 ? -22.857 -4.912 23.896 1.00 88.25 89 LYS A C 1
ATOM 678 O O . LYS A 1 89 ? -22.655 -3.726 24.127 1.00 88.25 89 LYS A O 1
ATOM 683 N N . ASP A 1 90 ? -22.103 -5.886 24.406 1.00 88.88 90 ASP A N 1
ATOM 684 C CA . ASP A 1 90 ? -21.120 -5.659 25.467 1.00 88.88 90 ASP A CA 1
ATOM 685 C C . ASP A 1 90 ? -19.925 -4.875 24.909 1.00 88.88 90 ASP A C 1
ATOM 687 O O . ASP A 1 90 ? -19.394 -3.966 25.548 1.00 88.88 90 ASP A O 1
ATOM 691 N N . VAL A 1 91 ? -19.556 -5.160 23.656 1.00 87.38 91 VAL A N 1
ATOM 692 C CA . VAL A 1 91 ? -18.531 -4.409 22.921 1.00 87.38 91 VAL A CA 1
ATOM 693 C C . VAL A 1 91 ? -18.971 -2.959 22.684 1.00 87.38 91 VAL A C 1
ATOM 695 O O . VAL A 1 91 ? -18.168 -2.040 22.866 1.00 87.38 91 VAL A O 1
ATOM 698 N N . LYS A 1 92 ? -20.238 -2.722 22.313 1.00 89.00 92 LYS A N 1
ATOM 699 C CA . LYS A 1 92 ? -20.786 -1.364 22.120 1.00 89.00 92 LYS A CA 1
ATOM 700 C C . LYS A 1 92 ? -20.803 -0.556 23.416 1.00 89.00 92 LYS A C 1
ATOM 702 O O . LYS A 1 92 ? -20.424 0.617 23.399 1.00 89.00 92 LYS A O 1
ATOM 707 N N . ASP A 1 93 ? -21.188 -1.176 24.524 1.00 91.44 93 ASP A N 1
ATOM 708 C CA . ASP A 1 93 ? -21.229 -0.519 25.831 1.00 91.44 93 ASP A CA 1
ATOM 709 C C . ASP A 1 93 ? -19.822 -0.129 26.307 1.00 91.44 93 ASP A C 1
ATOM 711 O O . ASP A 1 93 ? -19.604 1.000 26.761 1.00 91.44 93 ASP A O 1
ATOM 715 N N . LEU A 1 94 ? -18.836 -1.014 26.122 1.00 88.00 94 LEU A N 1
ATOM 716 C CA . LEU A 1 94 ? -17.430 -0.710 26.397 1.00 88.00 94 LEU A CA 1
ATOM 717 C C . LEU A 1 94 ? -16.909 0.432 25.521 1.00 88.00 94 LEU A C 1
ATOM 719 O O . LEU A 1 94 ? -16.287 1.362 26.037 1.00 88.00 94 LEU A O 1
ATOM 723 N N . LEU A 1 95 ? -17.189 0.403 24.216 1.00 87.44 95 LEU A N 1
ATOM 724 C CA . LEU A 1 95 ? -16.781 1.470 23.302 1.00 87.44 95 LEU A CA 1
ATOM 725 C C . LEU A 1 95 ? -17.359 2.821 23.724 1.00 87.44 95 LEU A C 1
ATOM 727 O O . LEU A 1 95 ? -16.608 3.789 23.798 1.00 87.44 95 LEU A O 1
ATOM 731 N N . ASN A 1 96 ? -18.650 2.887 24.054 1.00 90.12 96 ASN A N 1
ATOM 732 C CA . ASN A 1 96 ? -19.300 4.120 24.506 1.00 90.12 96 ASN A CA 1
ATOM 733 C C . ASN A 1 96 ? -18.724 4.650 25.824 1.00 90.12 96 ASN A C 1
ATOM 735 O O . ASN A 1 96 ? -18.665 5.860 26.017 1.00 90.12 96 ASN A O 1
ATOM 739 N N . LYS A 1 97 ? -18.264 3.764 26.713 1.00 90.25 97 LYS A N 1
ATOM 740 C CA . LYS A 1 97 ? -17.634 4.147 27.983 1.00 90.25 97 LYS A CA 1
ATOM 741 C C . LYS A 1 97 ? -16.214 4.700 27.811 1.00 90.25 97 LYS A C 1
ATOM 743 O O . LYS A 1 97 ? -15.773 5.508 28.623 1.00 90.25 97 LYS A O 1
ATOM 748 N N . ILE A 1 98 ? -15.487 4.234 26.794 1.00 87.19 98 ILE A N 1
ATOM 749 C CA . ILE A 1 98 ? -14.078 4.593 26.548 1.00 87.19 98 ILE A CA 1
ATOM 750 C C . ILE A 1 98 ? -13.956 5.781 25.581 1.00 87.19 98 ILE A C 1
ATOM 752 O O . ILE A 1 98 ? -12.947 6.491 25.601 1.00 87.19 98 ILE A O 1
ATOM 756 N N . LYS A 1 99 ? -14.966 6.007 24.732 1.00 77.06 99 LYS A N 1
ATOM 757 C CA . LYS A 1 99 ? -15.009 7.127 23.786 1.00 77.06 99 LYS A CA 1
ATOM 758 C C . LYS A 1 99 ? -14.930 8.451 24.561 1.00 77.06 99 LYS A C 1
ATOM 760 O O . LYS A 1 99 ? -15.853 8.789 25.294 1.00 77.06 99 LYS A O 1
ATOM 765 N N . ARG A 1 100 ? -13.799 9.151 24.424 1.00 62.25 100 ARG A N 1
ATOM 766 C CA . ARG A 1 100 ? -13.620 10.528 24.907 1.00 62.25 100 ARG A CA 1
ATOM 767 C C . ARG A 1 100 ? -14.388 11.514 24.042 1.00 62.25 100 ARG A C 1
ATOM 769 O O . ARG A 1 100 ? -14.436 11.283 22.811 1.00 62.25 100 ARG A O 1
#

Radius of gyration: 22.57 Å; chains: 1; bounding box: 44×42×55 Å

Sequence (100 aa):
MNKINLKGITSEAVSGIFILFVALINAMLQMLGINILPIEDAEISAIVSTLFLVLTALWNTWKNRNLSSASQIAQNITDAIKNGEILEKDVKDLLNKIKR

pLDDT: mean 71.67, std 12.07, range [38.12, 91.44]